Protein AF-A0A7C3GM53-F1 (afdb_monomer)

Sequence (156 aa):
MKKLIRKKYTFLRVLAKIFIVLLLLPLVYNYIPVKKGKSTFYLPSSDINTVIDTLKENGYGVSDIDKIMLQYFKTPKKGWYTVKKTPKKRFKFFEQLSQKKEKTIRVKLYAGENSIELTKRLAKNLHLNHKKLLQEYRRLTKYLEGDIFAGYYQVS

Structure (mmCIF, N/CA/C/O backbone):
data_AF-A0A7C3GM53-F1
#
_entry.id   AF-A0A7C3GM53-F1
#
loop_
_atom_site.group_PDB
_atom_site.id
_atom_site.type_symbol
_atom_site.label_atom_id
_atom_site.label_alt_id
_atom_site.label_comp_id
_atom_site.label_asym_id
_atom_site.label_entity_id
_atom_site.label_seq_id
_atom_site.pdbx_PDB_ins_code
_atom_site.Cartn_x
_atom_site.Cartn_y
_atom_site.Cartn_z
_atom_site.occupancy
_atom_site.B_iso_or_equiv
_atom_site.auth_seq_id
_atom_site.auth_comp_id
_atom_site.auth_asym_id
_atom_site.auth_atom_id
_atom_site.pdbx_PDB_model_num
ATOM 1 N N . MET A 1 1 ? -26.628 15.707 53.580 1.00 54.81 1 MET A N 1
ATOM 2 C CA . MET A 1 1 ? -25.256 15.485 53.047 1.00 54.81 1 MET A CA 1
ATOM 3 C C . MET A 1 1 ? -25.034 14.084 52.446 1.00 54.81 1 MET A C 1
ATOM 5 O O . MET A 1 1 ? -24.597 14.006 51.304 1.00 54.81 1 MET A O 1
ATOM 9 N N . LYS A 1 2 ? -25.411 12.975 53.113 1.00 57.78 2 LYS A N 1
ATOM 10 C CA . LYS A 1 2 ? -25.208 11.589 52.608 1.00 57.78 2 LYS A CA 1
ATOM 11 C C . LYS A 1 2 ? -25.822 11.281 51.220 1.00 57.78 2 LYS A C 1
ATOM 13 O O . LYS A 1 2 ? -25.202 10.583 50.422 1.00 57.78 2 LYS A O 1
ATOM 18 N N . LYS A 1 3 ? -27.001 11.834 50.885 1.00 62.34 3 LYS A N 1
ATOM 19 C CA . LYS A 1 3 ? -27.659 11.640 49.567 1.00 62.34 3 LYS A CA 1
ATOM 20 C C . LYS A 1 3 ? -26.866 12.241 48.390 1.00 62.34 3 LYS A C 1
ATOM 22 O O . LYS A 1 3 ? -26.794 11.621 47.333 1.00 62.34 3 LYS A O 1
ATOM 27 N N . LEU A 1 4 ? -26.232 13.403 48.580 1.00 64.56 4 LEU A N 1
ATOM 28 C CA . LEU A 1 4 ? -25.412 14.071 47.554 1.00 64.56 4 LEU A CA 1
ATOM 29 C C . LEU A 1 4 ? -24.125 13.290 47.260 1.00 64.56 4 LEU A C 1
ATOM 31 O O . LEU A 1 4 ? -23.774 13.094 46.099 1.00 64.56 4 LEU A O 1
ATOM 35 N N . ILE A 1 5 ? -23.471 12.776 48.306 1.00 69.00 5 ILE A N 1
ATOM 36 C CA . ILE A 1 5 ? -22.267 11.938 48.189 1.00 69.00 5 ILE A CA 1
ATOM 37 C C . ILE A 1 5 ? -22.600 10.628 47.454 1.00 69.00 5 ILE A C 1
ATOM 39 O O . ILE A 1 5 ? -21.892 10.236 46.529 1.00 69.00 5 ILE A O 1
ATOM 43 N N . ARG A 1 6 ? -23.737 9.997 47.782 1.00 69.31 6 ARG A N 1
ATOM 44 C CA . ARG A 1 6 ? -24.203 8.765 47.123 1.00 69.31 6 ARG A CA 1
ATOM 45 C C . ARG A 1 6 ? -24.545 8.973 45.640 1.00 69.31 6 ARG A C 1
ATOM 47 O O . ARG A 1 6 ? -24.213 8.116 44.820 1.00 69.31 6 ARG A O 1
ATOM 54 N N . LYS A 1 7 ? -25.150 10.112 45.270 1.00 74.00 7 LYS A N 1
ATOM 55 C CA . LYS A 1 7 ? -25.448 10.459 43.864 1.00 74.00 7 LYS A CA 1
ATOM 56 C C . LYS A 1 7 ? -24.163 10.690 43.057 1.00 74.00 7 LYS A C 1
ATOM 58 O O . LYS A 1 7 ? -24.030 10.125 41.975 1.00 74.00 7 LYS A O 1
ATOM 63 N N . LYS A 1 8 ? -23.185 11.420 43.615 1.00 73.62 8 LYS A N 1
ATOM 64 C CA . LYS A 1 8 ? -21.852 11.609 43.006 1.00 73.62 8 LYS A CA 1
ATOM 65 C C . LYS A 1 8 ? -21.104 10.283 42.819 1.00 73.62 8 LYS A C 1
ATOM 67 O O . LYS A 1 8 ? -20.572 10.038 41.743 1.00 73.62 8 LYS A O 1
ATOM 72 N N . TYR A 1 9 ? -21.125 9.399 43.818 1.00 81.12 9 TYR A N 1
ATOM 73 C CA . TYR A 1 9 ? -20.503 8.070 43.732 1.00 81.12 9 TYR A CA 1
ATOM 74 C C . TYR A 1 9 ? -21.153 7.178 42.663 1.00 81.12 9 TYR A C 1
ATOM 76 O O . TYR A 1 9 ? -20.465 6.471 41.928 1.00 81.12 9 TYR A O 1
ATOM 84 N N . THR A 1 10 ? -22.482 7.242 42.536 1.00 81.19 10 THR A N 1
ATOM 85 C CA . THR A 1 10 ? -23.220 6.490 41.509 1.00 81.19 10 THR A CA 1
ATOM 86 C C . THR A 1 10 ? -22.880 6.999 40.107 1.00 81.19 10 THR A C 1
ATOM 88 O O . THR A 1 10 ? -22.606 6.194 39.221 1.00 81.19 10 THR A O 1
ATOM 91 N N . PHE A 1 11 ? -22.812 8.322 39.919 1.00 85.88 11 PHE A N 1
ATOM 92 C CA . PHE A 1 11 ? -22.386 8.933 38.658 1.00 85.88 11 PHE A CA 1
ATOM 93 C C . PHE A 1 11 ? -20.946 8.550 38.286 1.00 85.88 11 PHE A C 1
ATOM 95 O O . PHE A 1 11 ? -20.699 8.100 37.171 1.00 85.88 11 PHE A O 1
ATOM 102 N N . LEU A 1 12 ? -20.009 8.639 39.236 1.00 89.31 12 LEU A N 1
ATOM 103 C CA . LEU A 1 12 ? -18.604 8.286 39.016 1.00 89.31 12 LEU A CA 1
ATOM 104 C C . LEU A 1 12 ? -18.436 6.801 38.655 1.00 89.31 12 LEU A C 1
ATOM 106 O O . LEU A 1 12 ? -17.674 6.475 37.749 1.00 89.31 12 LEU A O 1
ATOM 110 N N . ARG A 1 13 ? -19.205 5.898 39.283 1.00 91.38 13 ARG A N 1
ATOM 111 C CA . ARG A 1 13 ? -19.251 4.476 38.895 1.00 91.38 13 ARG A CA 1
ATOM 112 C C . ARG A 1 13 ? -19.729 4.270 37.457 1.00 91.38 13 ARG A C 1
ATOM 114 O O . ARG A 1 13 ? -19.177 3.423 36.761 1.00 91.38 13 ARG A O 1
ATOM 121 N N . VAL A 1 14 ? -20.761 4.992 37.019 1.00 90.56 14 VAL A N 1
ATOM 122 C CA . VAL A 1 14 ? -21.273 4.889 35.641 1.00 90.56 14 VAL A CA 1
ATOM 123 C C . VAL A 1 14 ? -20.242 5.422 34.648 1.00 90.56 14 VAL A C 1
ATOM 125 O O . VAL A 1 14 ? -19.949 4.747 33.664 1.00 90.56 14 VAL A O 1
ATOM 128 N N . LEU A 1 15 ? -19.623 6.565 34.946 1.00 92.94 15 LEU A N 1
ATOM 129 C CA . LEU A 1 15 ? -18.571 7.145 34.114 1.00 92.94 15 LEU A CA 1
ATOM 130 C C . LEU A 1 15 ? -17.366 6.202 33.978 1.00 92.94 15 LEU A C 1
ATOM 132 O O . LEU A 1 15 ? -16.885 5.980 32.871 1.00 92.94 15 LEU A O 1
ATOM 136 N N . ALA A 1 16 ? -16.933 5.581 35.079 1.00 92.38 16 ALA A N 1
ATOM 137 C CA . ALA A 1 16 ? -15.854 4.596 35.062 1.00 92.38 16 ALA A CA 1
ATOM 138 C C . ALA A 1 16 ? -16.196 3.374 34.191 1.00 92.38 16 ALA A C 1
ATOM 140 O O . ALA A 1 16 ? -15.351 2.911 33.430 1.00 92.38 16 ALA A O 1
ATOM 141 N N . LYS A 1 17 ? -17.440 2.872 34.242 1.00 93.06 17 LYS A N 1
ATOM 142 C CA . LYS A 1 17 ? -17.889 1.774 33.367 1.00 93.06 17 LYS A CA 1
ATOM 143 C C . LYS A 1 17 ? -17.848 2.164 31.890 1.00 93.06 17 LYS A C 1
ATOM 145 O O . LYS A 1 17 ? -17.333 1.396 31.085 1.00 93.06 17 LYS A O 1
ATOM 150 N N . ILE A 1 18 ? -18.351 3.350 31.542 1.00 93.75 18 ILE A N 1
ATOM 151 C CA . ILE A 1 18 ? -18.318 3.863 30.163 1.00 93.75 18 ILE A CA 1
ATOM 152 C C . ILE A 1 18 ? -16.870 3.993 29.683 1.00 93.75 18 ILE A C 1
ATOM 154 O O . ILE A 1 18 ? -16.547 3.564 28.579 1.00 93.75 18 ILE A O 1
ATOM 158 N N . PHE A 1 19 ? -15.987 4.517 30.533 1.00 93.75 19 PHE A N 1
ATOM 159 C CA . PHE A 1 19 ? -14.570 4.657 30.222 1.00 93.75 19 PHE A CA 1
ATOM 160 C C . PHE A 1 19 ? -13.891 3.304 29.966 1.00 93.75 19 PHE A C 1
ATOM 162 O O . PHE A 1 19 ? -13.156 3.160 28.992 1.00 93.75 19 PHE A O 1
ATOM 169 N N . ILE A 1 20 ? -14.183 2.287 30.784 1.00 93.06 20 ILE A N 1
ATOM 170 C CA . ILE A 1 20 ? -13.669 0.924 30.579 1.00 93.06 20 ILE A CA 1
ATOM 171 C C . ILE A 1 20 ? -14.150 0.359 29.239 1.00 93.06 20 ILE A C 1
ATOM 173 O O . ILE A 1 20 ? -13.345 -0.179 28.483 1.00 93.06 20 ILE A O 1
ATOM 177 N N . VAL A 1 21 ? -15.439 0.506 28.915 1.00 93.25 21 VAL A N 1
ATOM 178 C CA . VAL A 1 21 ? -15.984 0.046 27.627 1.00 93.25 21 VAL A CA 1
ATOM 179 C C . VAL A 1 21 ? -15.285 0.749 26.463 1.00 93.25 21 VAL A C 1
ATOM 181 O O . VAL A 1 21 ? -14.850 0.084 25.525 1.00 93.25 21 VAL A O 1
ATOM 184 N N . LEU A 1 22 ? -15.101 2.069 26.550 1.00 91.94 22 LEU A N 1
ATOM 185 C CA . LEU A 1 22 ? -14.407 2.857 25.532 1.00 91.94 22 LEU A CA 1
ATOM 186 C C . LEU A 1 22 ? -12.958 2.387 25.324 1.00 91.94 22 LEU A C 1
ATOM 188 O O . LEU A 1 22 ? -12.493 2.328 24.188 1.00 91.94 22 LEU A O 1
ATOM 192 N N . LEU A 1 23 ? -12.263 2.002 26.398 1.00 90.62 23 LEU A N 1
ATOM 193 C CA . LEU A 1 23 ? -10.887 1.499 26.349 1.00 90.62 23 LEU A CA 1
ATOM 194 C C . LEU A 1 23 ? -10.804 0.085 25.743 1.00 90.62 23 LEU A C 1
ATOM 196 O O . LEU A 1 23 ? -9.828 -0.246 25.068 1.00 90.62 23 LEU A O 1
ATOM 200 N N . LEU A 1 24 ? -11.842 -0.740 25.915 1.00 92.81 24 LEU A N 1
ATOM 201 C CA . LEU A 1 24 ? -11.909 -2.088 25.341 1.00 92.81 24 LEU A CA 1
ATOM 202 C C . LEU A 1 24 ? -12.191 -2.094 23.828 1.00 92.81 24 LEU A C 1
ATOM 204 O O . LEU A 1 24 ? -11.689 -2.975 23.128 1.00 92.81 24 LEU A O 1
ATOM 208 N N . LEU A 1 25 ? -12.938 -1.120 23.299 1.00 90.75 25 LEU A N 1
ATOM 209 C CA . LEU A 1 25 ? -13.268 -1.032 21.866 1.00 90.75 25 LEU A CA 1
ATOM 210 C C . LEU A 1 25 ? -12.047 -1.120 20.922 1.00 90.75 25 LEU A C 1
ATOM 212 O O . LEU A 1 25 ? -12.054 -1.983 20.037 1.00 90.75 25 LEU A O 1
ATOM 216 N N . PRO A 1 26 ? -10.978 -0.310 21.078 1.00 89.44 26 PRO A N 1
ATOM 217 C CA . PRO A 1 26 ? -9.809 -0.391 20.201 1.00 89.44 26 PRO A CA 1
ATOM 218 C C . PRO A 1 26 ? -9.051 -1.717 20.343 1.00 89.44 26 PRO A C 1
ATOM 220 O O . PRO A 1 26 ? -8.443 -2.178 19.375 1.00 89.44 26 PRO A O 1
ATOM 223 N N . LEU A 1 27 ? -9.102 -2.362 21.516 1.00 91.00 27 LEU A N 1
ATOM 224 C CA . LEU A 1 27 ? -8.511 -3.687 21.708 1.00 91.00 27 LEU A CA 1
ATOM 225 C C . LEU A 1 27 ? -9.255 -4.725 20.871 1.00 91.00 27 LEU A C 1
ATOM 227 O O . LEU A 1 27 ? -8.618 -5.430 20.091 1.00 91.00 27 LEU A O 1
ATOM 231 N N . VAL A 1 28 ? -10.587 -4.770 20.973 1.00 91.56 28 VAL A N 1
ATOM 232 C CA . VAL A 1 28 ? -11.429 -5.680 20.179 1.00 91.56 28 VAL A CA 1
ATOM 233 C C . VAL A 1 28 ? -11.232 -5.429 18.685 1.00 91.56 28 VAL A C 1
ATOM 235 O O . VAL A 1 28 ? -10.954 -6.369 17.944 1.00 91.56 28 VAL A O 1
ATOM 238 N N . TYR A 1 29 ? -11.270 -4.166 18.251 1.00 90.88 29 TYR A N 1
ATOM 239 C CA . TYR A 1 29 ? -11.009 -3.785 16.861 1.00 90.88 29 TYR A CA 1
ATOM 240 C C . TYR A 1 29 ? -9.665 -4.327 16.349 1.00 90.88 29 TYR A C 1
ATOM 242 O O . TYR A 1 29 ? -9.581 -4.863 15.244 1.00 90.88 29 TYR A O 1
ATOM 250 N N . ASN A 1 30 ? -8.607 -4.250 17.161 1.00 93.44 30 ASN A N 1
ATOM 251 C CA . ASN A 1 30 ? -7.284 -4.732 16.776 1.00 93.44 30 ASN A CA 1
ATOM 252 C C . ASN A 1 30 ? -7.214 -6.257 16.590 1.00 93.44 30 ASN A C 1
ATOM 254 O O . ASN A 1 30 ? -6.372 -6.733 15.825 1.00 93.44 30 ASN A O 1
ATOM 258 N N . TYR A 1 31 ? -8.069 -7.015 17.284 1.00 91.44 31 TYR A N 1
ATOM 259 C CA . TYR A 1 31 ? -8.140 -8.475 17.177 1.00 91.44 31 TYR A CA 1
ATOM 260 C C . TYR A 1 31 ? -8.903 -8.966 15.942 1.00 91.44 31 TYR A C 1
ATOM 262 O O . TYR A 1 31 ? -8.775 -10.140 15.604 1.00 91.44 31 TYR A O 1
ATOM 270 N N . ILE A 1 32 ? -9.640 -8.099 15.241 1.00 89.62 32 ILE A N 1
ATOM 271 C CA . ILE A 1 32 ? -10.349 -8.453 14.005 1.00 89.62 32 ILE A CA 1
ATOM 272 C C . ILE A 1 32 ? -9.361 -8.396 12.824 1.00 89.62 32 ILE A C 1
ATOM 274 O O . ILE A 1 32 ? -8.978 -7.300 12.403 1.00 89.62 32 ILE A O 1
ATOM 278 N N . PRO A 1 33 ? -8.930 -9.533 12.245 1.00 88.06 33 PRO A N 1
ATOM 279 C CA . PRO A 1 33 ? -7.965 -9.522 11.151 1.00 88.06 33 PRO A CA 1
ATOM 280 C C . PRO A 1 33 ? -8.564 -8.917 9.875 1.00 88.06 33 PRO A C 1
ATOM 282 O O . PRO A 1 33 ? -9.758 -9.035 9.601 1.00 88.06 33 PRO A O 1
ATOM 285 N N . VAL A 1 34 ? -7.715 -8.305 9.049 1.00 90.06 34 VAL A N 1
ATOM 286 C CA . VAL A 1 34 ? -8.115 -7.844 7.712 1.00 90.06 34 VAL A CA 1
ATOM 287 C C . VAL A 1 34 ? -8.117 -9.036 6.757 1.00 90.06 34 VAL A C 1
ATOM 289 O O . VAL A 1 34 ? -7.123 -9.762 6.661 1.00 90.06 34 VAL A O 1
ATOM 292 N N . LYS A 1 35 ? -9.219 -9.244 6.025 1.00 90.88 35 LYS A N 1
ATOM 293 C CA . LYS A 1 35 ? -9.282 -10.267 4.969 1.00 90.88 35 LYS A CA 1
ATOM 294 C C . LYS A 1 35 ? -8.238 -9.952 3.897 1.00 90.88 35 LYS A C 1
ATOM 296 O O . LYS A 1 35 ? -8.113 -8.806 3.473 1.00 90.88 35 LYS A O 1
ATOM 301 N N . LYS A 1 36 ? -7.474 -10.963 3.479 1.00 88.31 36 LYS A N 1
ATOM 302 C CA . LYS A 1 36 ? -6.398 -10.810 2.494 1.00 88.31 36 LYS A CA 1
ATOM 303 C C . LYS A 1 36 ? -6.967 -10.561 1.090 1.00 88.31 36 LYS A C 1
ATOM 305 O O . LYS A 1 36 ? -7.798 -11.340 0.634 1.00 88.31 36 LYS A O 1
ATOM 310 N N . GLY A 1 37 ? -6.459 -9.521 0.431 1.00 89.25 37 GLY A N 1
ATOM 311 C CA . GLY A 1 37 ? -6.676 -9.220 -0.985 1.00 89.25 37 GLY A CA 1
ATOM 312 C C . GLY A 1 37 ? -5.455 -9.535 -1.862 1.00 89.25 37 GLY A C 1
ATOM 313 O O . GLY A 1 37 ? -4.609 -10.364 -1.505 1.00 89.25 37 GLY A O 1
ATOM 314 N N . LYS A 1 38 ? -5.358 -8.855 -3.010 1.00 89.31 38 LYS A N 1
ATOM 315 C CA . LYS A 1 38 ? -4.230 -8.936 -3.953 1.00 89.31 38 LYS A CA 1
ATOM 316 C C . LYS A 1 38 ? -2.920 -8.534 -3.279 1.00 89.31 38 LYS A C 1
ATOM 318 O O . LYS A 1 38 ? -2.866 -7.554 -2.550 1.00 89.31 38 LYS A O 1
ATOM 323 N N . SER A 1 39 ? -1.848 -9.274 -3.560 1.00 85.44 39 SER A N 1
ATOM 324 C CA . SER A 1 39 ? -0.546 -9.045 -2.922 1.00 85.44 39 SER A CA 1
ATOM 325 C C . SER A 1 39 ? 0.109 -7.725 -3.328 1.00 85.44 39 SER A C 1
ATOM 327 O O . SER A 1 39 ? 0.814 -7.157 -2.505 1.00 85.44 39 SER A O 1
ATOM 329 N N . THR A 1 40 ? -0.109 -7.240 -4.552 1.00 88.38 40 THR A N 1
ATOM 330 C CA . THR A 1 40 ? 0.504 -6.005 -5.060 1.00 88.38 40 THR A CA 1
ATOM 331 C C . THR A 1 40 ? -0.563 -5.114 -5.673 1.00 88.38 40 THR A C 1
ATOM 333 O O . THR A 1 40 ? -1.396 -5.597 -6.441 1.00 88.38 40 THR A O 1
ATOM 336 N N . PHE A 1 41 ? -0.551 -3.830 -5.320 1.00 90.38 41 PHE A N 1
ATOM 337 C CA . PHE A 1 41 ? -1.499 -2.842 -5.826 1.00 90.38 41 PHE A CA 1
ATOM 338 C C . PHE A 1 41 ? -0.906 -1.430 -5.808 1.00 90.38 41 PHE A C 1
ATOM 340 O O . PHE A 1 41 ? 0.039 -1.137 -5.070 1.00 90.38 41 PHE A O 1
ATOM 347 N N . TYR A 1 42 ? -1.479 -0.554 -6.631 1.00 90.06 42 TYR A N 1
ATOM 348 C CA . TYR A 1 42 ? -1.133 0.860 -6.673 1.00 90.06 42 TYR A CA 1
ATOM 349 C C . TYR A 1 42 ? -2.145 1.673 -5.877 1.00 90.06 42 TYR A C 1
ATOM 351 O O . TYR A 1 42 ? -3.347 1.550 -6.094 1.00 90.06 42 TYR A O 1
ATOM 359 N N . LEU A 1 43 ? -1.653 2.525 -4.983 1.00 91.62 43 LEU A N 1
ATOM 360 C CA . LEU A 1 43 ? -2.460 3.493 -4.264 1.00 91.62 43 LEU A CA 1
ATOM 361 C C . LEU A 1 43 ? -2.357 4.863 -4.960 1.00 91.62 43 LEU A C 1
ATOM 363 O O . LEU A 1 43 ? -1.273 5.461 -4.938 1.00 91.62 43 LEU A O 1
ATOM 367 N N . PRO A 1 44 ? -3.446 5.388 -5.553 1.00 89.06 44 PRO A N 1
ATOM 368 C CA . PRO A 1 44 ? -3.391 6.589 -6.386 1.00 89.06 44 PRO A CA 1
ATOM 369 C C . PRO A 1 44 ? -3.336 7.897 -5.587 1.00 89.06 44 PRO A C 1
ATOM 371 O O . PRO A 1 44 ? -2.824 8.897 -6.097 1.00 89.06 44 PRO A O 1
ATOM 374 N N . SER A 1 45 ? -3.804 7.893 -4.337 1.00 90.44 45 SER A N 1
ATOM 375 C CA . SER A 1 45 ? -3.826 9.058 -3.448 1.00 90.44 45 SER A CA 1
ATOM 376 C C . SER A 1 45 ? -3.652 8.647 -1.984 1.00 90.44 45 SER A C 1
ATOM 378 O O . SER A 1 45 ? -3.918 7.507 -1.620 1.00 90.44 45 SER A O 1
ATOM 380 N N . SER A 1 46 ? -3.213 9.588 -1.148 1.00 89.69 46 SER A N 1
ATOM 381 C CA . SER A 1 46 ? -3.123 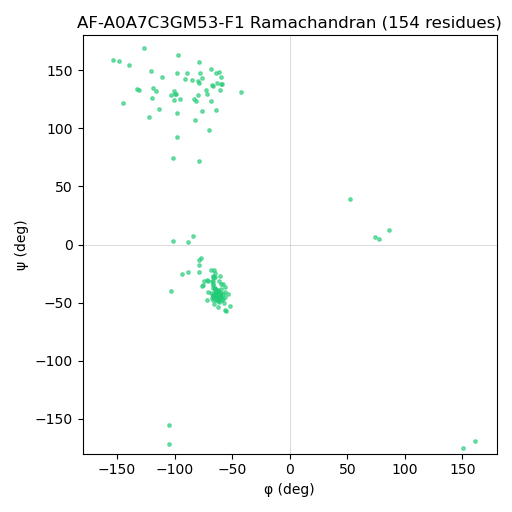9.416 0.313 1.00 89.69 46 SER A CA 1
ATOM 382 C C . SER A 1 46 ? -4.420 9.811 1.042 1.00 89.69 46 SER A C 1
ATOM 384 O O . SER A 1 46 ? -4.454 9.815 2.272 1.00 89.69 46 SER A O 1
ATOM 386 N N . ASP A 1 47 ? -5.457 10.201 0.295 1.00 93.62 47 ASP A N 1
ATOM 387 C CA . ASP A 1 47 ? -6.793 10.478 0.826 1.00 93.62 47 ASP A CA 1
ATOM 388 C C . ASP A 1 47 ? -7.422 9.211 1.430 1.00 93.62 47 ASP A C 1
ATOM 390 O O . ASP A 1 47 ? -7.318 8.122 0.867 1.00 93.62 47 ASP A O 1
ATOM 394 N N . ILE A 1 48 ? -8.094 9.355 2.574 1.00 93.50 48 ILE A N 1
ATOM 395 C CA . ILE A 1 48 ? -8.614 8.225 3.358 1.00 93.50 48 ILE A CA 1
ATOM 396 C C . ILE A 1 48 ? -9.681 7.445 2.593 1.00 93.50 48 ILE A C 1
ATOM 398 O O . ILE A 1 48 ? -9.673 6.214 2.637 1.00 93.50 48 ILE A O 1
ATOM 402 N N . ASN A 1 49 ? -10.587 8.128 1.888 1.00 94.25 49 ASN A N 1
ATOM 403 C CA . ASN A 1 49 ? -11.624 7.440 1.123 1.00 94.25 49 ASN A CA 1
ATOM 404 C C . ASN A 1 49 ? -10.986 6.671 -0.025 1.00 94.25 49 ASN A C 1
ATOM 406 O O . ASN A 1 49 ? -11.187 5.467 -0.133 1.00 94.25 49 ASN A O 1
ATOM 410 N N . THR A 1 50 ? -10.094 7.329 -0.764 1.00 94.12 50 THR A N 1
ATOM 411 C CA . THR A 1 50 ? -9.349 6.688 -1.851 1.00 94.12 50 THR A CA 1
ATOM 412 C C . THR A 1 50 ? -8.566 5.461 -1.375 1.00 94.12 50 THR A C 1
ATOM 414 O O . THR A 1 50 ? -8.545 4.440 -2.058 1.00 94.12 50 THR A O 1
ATOM 417 N N . VAL A 1 51 ? -7.933 5.527 -0.197 1.00 93.56 51 VAL A N 1
ATOM 418 C CA . VAL A 1 51 ? -7.214 4.392 0.403 1.00 93.56 51 VAL A CA 1
ATOM 419 C C . VAL A 1 51 ? -8.155 3.229 0.677 1.00 93.56 51 VAL A C 1
ATOM 421 O O . VAL A 1 51 ? -7.850 2.0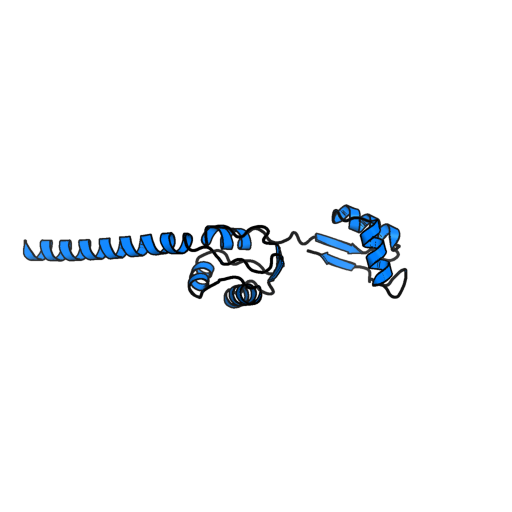96 0.303 1.00 93.56 51 VAL A O 1
ATOM 424 N N . ILE A 1 52 ? -9.287 3.492 1.325 1.00 95.00 52 ILE A N 1
ATOM 425 C CA . ILE A 1 52 ? -10.263 2.454 1.652 1.00 95.00 52 ILE A CA 1
ATOM 426 C C . ILE A 1 52 ? -10.859 1.850 0.383 1.00 95.00 52 ILE A C 1
ATOM 428 O O . ILE A 1 52 ? -10.929 0.627 0.287 1.00 95.00 52 ILE A O 1
ATOM 432 N N . ASP A 1 53 ? -11.212 2.670 -0.600 1.00 95.38 53 ASP A N 1
ATOM 433 C CA . ASP A 1 53 ? -11.803 2.211 -1.855 1.00 95.38 53 ASP A CA 1
ATOM 434 C C . ASP A 1 53 ? -10.802 1.370 -2.651 1.00 95.38 53 ASP A C 1
ATOM 436 O O . ASP A 1 53 ? -11.106 0.234 -3.010 1.00 95.38 53 ASP A O 1
ATOM 440 N N . THR A 1 54 ? -9.550 1.826 -2.767 1.00 94.62 54 THR A N 1
ATOM 441 C CA . THR A 1 54 ? -8.471 1.041 -3.390 1.00 94.62 54 THR A CA 1
ATOM 442 C C . THR A 1 54 ? -8.278 -0.300 -2.674 1.00 94.62 54 THR A C 1
ATOM 444 O O . THR A 1 54 ? -8.108 -1.338 -3.315 1.00 94.62 54 THR A O 1
ATOM 447 N N . LEU A 1 55 ? -8.304 -0.328 -1.337 1.00 94.06 55 LEU A N 1
ATOM 448 C CA . LEU A 1 55 ? -8.179 -1.574 -0.577 1.00 94.06 55 LEU A CA 1
ATOM 449 C C . LEU A 1 55 ? -9.375 -2.510 -0.817 1.00 94.06 55 LEU A C 1
ATOM 451 O O . LEU A 1 55 ? -9.159 -3.710 -1.012 1.00 94.06 55 LEU A O 1
ATOM 455 N N . LYS A 1 56 ? -10.608 -1.987 -0.865 1.00 94.81 56 LYS A N 1
ATOM 456 C CA . LYS A 1 56 ? -11.818 -2.765 -1.191 1.00 94.81 56 LYS A CA 1
ATOM 457 C C . LYS A 1 56 ? -11.744 -3.350 -2.600 1.00 94.81 56 LYS A C 1
ATOM 459 O O . LYS A 1 56 ? -11.938 -4.553 -2.757 1.00 94.81 56 LYS A O 1
ATOM 464 N N . GLU A 1 57 ? -11.394 -2.541 -3.598 1.00 95.06 57 GLU A N 1
ATOM 465 C CA . GLU A 1 57 ? -11.234 -2.960 -5.000 1.00 95.06 57 GLU A CA 1
ATOM 466 C C . GLU A 1 57 ? -10.170 -4.051 -5.166 1.00 95.06 57 GLU A C 1
ATOM 468 O O . GLU A 1 57 ? -10.300 -4.965 -5.982 1.00 95.06 57 GLU A O 1
ATOM 473 N N . ASN A 1 58 ? -9.118 -4.002 -4.346 1.00 93.31 58 ASN A N 1
ATOM 474 C CA . ASN A 1 58 ? -8.076 -5.024 -4.316 1.00 93.31 58 ASN A CA 1
ATOM 475 C C . ASN A 1 58 ? -8.427 -6.235 -3.428 1.00 93.31 58 ASN A C 1
ATOM 477 O O . ASN A 1 58 ? -7.590 -7.122 -3.245 1.00 93.31 58 ASN A O 1
ATOM 481 N N . GLY A 1 59 ? -9.660 -6.320 -2.916 1.00 92.06 59 GLY A N 1
ATOM 482 C CA . GLY A 1 59 ? -10.211 -7.481 -2.212 1.00 92.06 59 GLY A CA 1
ATOM 483 C C . GLY A 1 59 ? -9.919 -7.535 -0.711 1.00 92.06 59 GLY A C 1
ATOM 484 O O . GLY A 1 59 ? -10.126 -8.580 -0.087 1.00 92.06 59 GLY A O 1
ATOM 485 N N . TYR A 1 60 ? -9.425 -6.448 -0.112 1.00 93.69 60 TYR A N 1
ATOM 486 C CA . TYR A 1 60 ? -9.206 -6.381 1.331 1.00 93.69 60 TYR A CA 1
ATOM 487 C C . TYR A 1 60 ? -10.507 -6.114 2.092 1.00 93.69 60 TYR A C 1
ATOM 489 O O . TYR A 1 60 ? -11.327 -5.282 1.710 1.00 93.69 60 TYR A O 1
ATOM 497 N N . GLY A 1 61 ? -10.673 -6.805 3.222 1.00 91.88 61 GLY A N 1
ATOM 498 C CA . GLY A 1 61 ? -11.827 -6.647 4.115 1.00 91.88 61 GLY A CA 1
ATOM 499 C C . GLY A 1 61 ? -11.708 -5.413 5.006 1.00 91.88 61 GLY A C 1
ATOM 500 O O . GLY A 1 61 ? -11.463 -5.542 6.211 1.00 91.88 61 GLY A O 1
ATOM 501 N N . VAL A 1 62 ? -11.852 -4.233 4.408 1.00 92.56 62 VAL A N 1
ATOM 502 C CA . VAL A 1 62 ? -11.859 -2.944 5.112 1.00 92.56 62 VAL A CA 1
ATOM 503 C C . VAL A 1 62 ? -13.287 -2.449 5.366 1.00 92.56 62 VAL A C 1
ATOM 505 O O . VAL A 1 62 ? -14.199 -2.724 4.586 1.00 92.56 62 VAL A O 1
ATOM 508 N N . SER A 1 63 ? -13.489 -1.745 6.475 1.00 89.38 63 SER A N 1
ATOM 509 C CA . SER A 1 63 ? -14.780 -1.237 6.953 1.00 89.38 63 SER A CA 1
ATOM 510 C C . SER A 1 63 ? -14.713 0.265 7.226 1.00 89.38 63 SER A C 1
ATOM 512 O O . SER A 1 63 ? -13.637 0.856 7.256 1.00 89.38 63 SER A O 1
ATOM 514 N N . ASP A 1 64 ? -15.857 0.906 7.457 1.00 88.81 64 ASP A N 1
ATOM 515 C CA . ASP A 1 64 ? -15.890 2.355 7.699 1.00 88.81 64 ASP A CA 1
ATOM 516 C C . ASP A 1 64 ? -15.246 2.758 9.034 1.00 88.81 64 ASP A C 1
ATOM 518 O O . ASP A 1 64 ? -14.748 3.874 9.168 1.00 88.81 64 ASP A O 1
ATOM 522 N N . ILE A 1 65 ? -15.143 1.828 9.991 1.00 89.81 65 ILE A N 1
ATOM 523 C CA . ILE A 1 65 ? -14.376 2.030 11.233 1.00 89.81 65 ILE A CA 1
ATOM 524 C C . ILE A 1 65 ? -12.892 2.281 10.912 1.00 89.81 65 ILE A C 1
ATOM 526 O O . ILE A 1 65 ? -12.228 3.055 11.603 1.00 89.81 65 ILE A O 1
ATOM 530 N N . ASP A 1 66 ? -12.374 1.699 9.827 1.00 91.81 66 ASP A N 1
ATOM 531 C CA . ASP A 1 66 ? -10.992 1.924 9.400 1.00 91.81 66 ASP A CA 1
ATOM 532 C C . ASP A 1 66 ? -10.760 3.366 8.945 1.00 91.81 66 ASP A C 1
ATOM 534 O O . ASP A 1 66 ? -9.649 3.869 9.091 1.00 91.81 66 ASP A O 1
ATOM 538 N N . LYS A 1 67 ? -11.792 4.056 8.434 1.00 92.19 67 LYS A N 1
ATOM 539 C CA . LYS A 1 67 ? -11.688 5.481 8.083 1.00 92.19 67 LYS A CA 1
ATOM 540 C C . LYS A 1 67 ? -11.392 6.311 9.322 1.00 92.19 67 LYS A C 1
ATOM 542 O O . LYS A 1 67 ? -10.477 7.125 9.303 1.00 92.19 67 LYS A O 1
ATOM 547 N N . ILE A 1 68 ? -12.123 6.053 10.407 1.00 90.06 68 ILE A N 1
ATOM 548 C CA . ILE A 1 68 ? -11.927 6.722 11.699 1.00 90.06 68 ILE A CA 1
ATOM 549 C C . ILE A 1 68 ? -10.517 6.425 12.219 1.00 90.06 68 ILE A C 1
ATOM 551 O O . ILE A 1 68 ? -9.798 7.333 12.626 1.00 90.06 68 ILE A O 1
ATOM 555 N N . MET A 1 69 ? -10.071 5.166 12.138 1.00 90.19 69 MET A N 1
ATOM 556 C CA . MET A 1 69 ? -8.698 4.802 12.495 1.00 90.19 69 MET A CA 1
ATOM 557 C C . MET A 1 69 ? -7.681 5.603 11.665 1.00 90.19 69 MET A C 1
ATOM 559 O O . MET A 1 69 ? -6.805 6.251 12.225 1.00 90.19 69 MET A O 1
ATOM 563 N N . LEU A 1 70 ? -7.821 5.651 10.344 1.00 90.88 70 LEU A N 1
ATOM 564 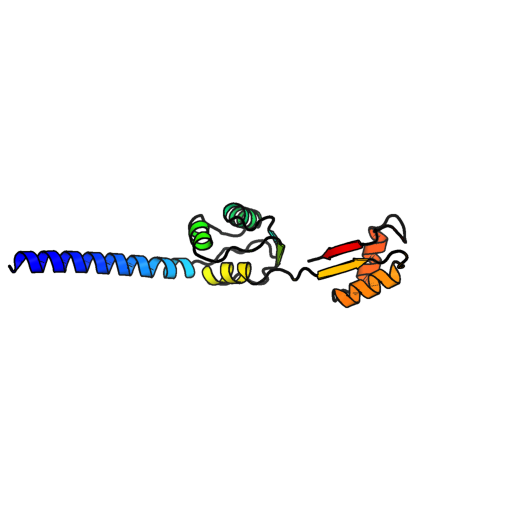C CA . LEU A 1 70 ? -6.907 6.385 9.468 1.00 90.88 70 LEU A CA 1
ATOM 565 C C . LEU A 1 70 ? -6.940 7.912 9.659 1.00 90.88 70 LEU A C 1
ATOM 567 O O . LEU A 1 70 ? -5.954 8.558 9.323 1.00 90.88 70 LEU A O 1
ATOM 571 N N . GLN A 1 71 ? -8.020 8.485 10.203 1.00 90.12 71 GLN A N 1
ATOM 572 C CA . GLN A 1 71 ? -8.099 9.914 10.544 1.00 90.12 71 GLN A CA 1
ATOM 573 C C . GLN A 1 71 ? -7.227 10.274 11.751 1.00 90.12 71 GLN A C 1
ATOM 575 O O . GLN A 1 71 ? -6.586 11.323 11.754 1.00 90.12 71 GLN A O 1
ATOM 580 N N . TYR A 1 72 ? -7.202 9.416 12.774 1.00 86.62 72 TYR A N 1
ATOM 581 C CA . TYR A 1 72 ? -6.408 9.646 13.988 1.00 86.62 72 TYR A CA 1
ATOM 582 C C . TYR A 1 72 ? -4.977 9.108 13.882 1.00 86.62 72 TYR A C 1
ATOM 584 O O . TYR A 1 72 ? -4.084 9.568 14.593 1.00 86.62 72 TYR A O 1
ATOM 592 N N . PHE A 1 73 ? -4.753 8.122 13.013 1.00 85.69 73 PHE A N 1
ATOM 593 C CA . PHE A 1 73 ? -3.449 7.514 12.768 1.00 85.69 73 PHE A CA 1
ATOM 594 C C . PHE A 1 73 ? -2.849 7.984 11.434 1.00 85.69 73 PHE A C 1
ATOM 596 O O . PHE A 1 73 ? -3.310 8.917 10.786 1.00 85.69 73 PHE A O 1
ATOM 603 N N . LYS A 1 74 ? -1.744 7.357 11.026 1.00 87.00 74 LYS A N 1
ATOM 604 C CA . LYS A 1 74 ? -1.011 7.727 9.817 1.00 87.00 74 LYS A CA 1
ATOM 605 C C . LYS A 1 74 ? -1.633 7.086 8.580 1.00 87.00 74 LYS A C 1
ATOM 607 O O . LYS A 1 74 ? -1.699 5.857 8.505 1.00 87.00 74 LYS A O 1
ATOM 612 N N . THR A 1 75 ? -1.976 7.896 7.583 1.00 90.38 75 THR A N 1
ATOM 613 C CA . THR A 1 75 ? -2.440 7.411 6.280 1.00 90.38 75 THR A CA 1
ATOM 614 C C . THR A 1 75 ? -1.288 6.892 5.408 1.00 90.38 75 THR A C 1
ATOM 616 O O . THR A 1 75 ? -0.179 7.447 5.432 1.00 90.38 75 THR A O 1
ATOM 619 N N . PRO A 1 76 ? -1.517 5.823 4.625 1.00 90.88 76 PRO A N 1
ATOM 620 C CA . PRO A 1 76 ? -0.585 5.391 3.591 1.00 90.88 76 PRO A CA 1
ATOM 621 C C . PRO A 1 76 ? -0.367 6.484 2.541 1.00 90.88 76 PRO A C 1
ATOM 623 O O . PRO A 1 76 ? -1.286 7.222 2.194 1.00 90.88 76 PRO A O 1
ATOM 626 N N . LYS A 1 77 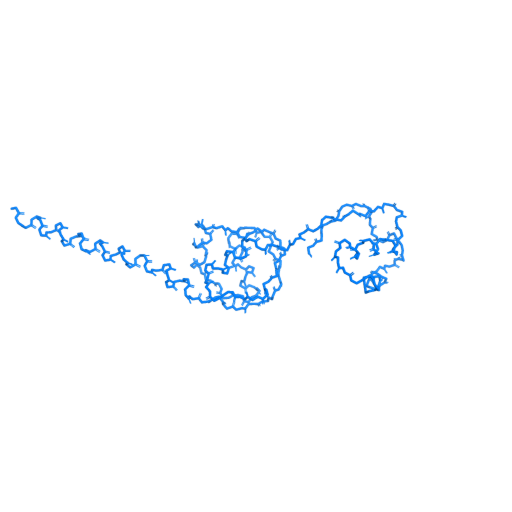? 0.859 6.588 2.020 1.00 89.19 77 LYS A N 1
ATOM 627 C CA . LYS A 1 77 ? 1.200 7.563 0.978 1.00 89.19 77 LYS A CA 1
ATOM 628 C C . LYS A 1 77 ? 0.966 6.968 -0.407 1.00 89.19 77 LYS A C 1
ATOM 630 O O . LYS A 1 77 ? 1.262 5.802 -0.626 1.00 89.19 77 LYS A O 1
ATOM 635 N N . LYS A 1 78 ? 0.575 7.791 -1.379 1.00 89.12 78 LYS A N 1
ATOM 636 C CA . LYS A 1 78 ? 0.515 7.414 -2.805 1.00 89.12 78 LYS A CA 1
ATOM 637 C C . LYS A 1 78 ? 1.732 6.584 -3.266 1.00 89.12 78 LYS A C 1
ATOM 639 O O . LYS A 1 78 ? 2.890 6.988 -3.066 1.00 89.12 78 LYS A O 1
ATOM 644 N N . GLY A 1 79 ? 1.486 5.470 -3.956 1.00 86.44 79 GLY A N 1
ATOM 645 C CA . GLY A 1 79 ? 2.529 4.629 -4.545 1.00 86.44 79 GLY A CA 1
ATOM 646 C C . GLY A 1 79 ? 2.188 3.146 -4.648 1.00 86.44 79 GLY A C 1
ATOM 647 O O . GLY A 1 79 ? 1.080 2.726 -4.334 1.00 86.44 79 GLY A O 1
ATOM 648 N N . TRP A 1 80 ? 3.168 2.361 -5.092 1.00 86.56 80 TRP A N 1
ATOM 649 C CA . TRP A 1 80 ? 3.073 0.906 -5.161 1.00 86.56 80 TRP A CA 1
ATOM 650 C C . TRP A 1 80 ? 3.313 0.250 -3.802 1.00 86.56 80 TRP A C 1
ATOM 652 O O . TRP A 1 80 ? 4.181 0.668 -3.025 1.00 86.56 80 TRP A O 1
ATOM 662 N N . TYR A 1 81 ? 2.524 -0.786 -3.535 1.00 88.44 81 TYR A N 1
ATOM 663 C CA . TYR A 1 81 ? 2.534 -1.547 -2.297 1.00 88.44 81 TYR A CA 1
ATOM 664 C C . TYR A 1 81 ? 2.546 -3.040 -2.585 1.00 88.44 81 TYR A C 1
ATOM 666 O O . TYR A 1 81 ? 1.716 -3.522 -3.351 1.00 88.44 81 TYR A O 1
ATOM 674 N N . THR A 1 82 ? 3.422 -3.770 -1.888 1.00 87.62 82 THR A N 1
ATOM 675 C CA . THR A 1 82 ? 3.450 -5.237 -1.900 1.00 87.62 82 THR A CA 1
ATOM 676 C C . THR A 1 82 ? 3.280 -5.798 -0.487 1.00 87.62 82 THR A C 1
ATOM 678 O O . THR A 1 82 ? 4.166 -5.724 0.370 1.00 87.62 82 THR A O 1
ATOM 681 N N . VAL A 1 83 ? 2.126 -6.414 -0.242 1.00 87.19 83 VAL A N 1
ATOM 682 C CA . VAL A 1 83 ? 1.727 -7.055 1.012 1.00 87.19 83 VAL A CA 1
ATOM 683 C C . VAL A 1 83 ? 1.979 -8.562 0.920 1.00 87.19 83 VAL A C 1
ATOM 685 O O . VAL A 1 83 ? 1.125 -9.345 0.509 1.00 87.19 83 VAL A O 1
ATOM 688 N N . LYS A 1 84 ? 3.166 -9.000 1.358 1.00 80.19 84 LYS A N 1
ATOM 689 C CA . LYS A 1 84 ? 3.548 -10.429 1.357 1.00 80.19 84 LYS A CA 1
ATOM 690 C C . LYS A 1 84 ? 2.673 -11.281 2.284 1.00 80.19 84 LYS A C 1
ATOM 692 O O . LYS A 1 84 ? 2.295 -12.403 1.950 1.00 80.19 84 LYS A O 1
ATOM 697 N N . LYS A 1 85 ? 2.358 -10.755 3.471 1.00 82.75 85 LYS A N 1
ATOM 698 C CA . LYS A 1 85 ? 1.569 -11.441 4.501 1.00 82.75 85 LYS A CA 1
ATOM 699 C C . LYS A 1 85 ? 0.706 -10.432 5.241 1.00 82.75 85 LYS A C 1
ATOM 701 O O . LYS A 1 85 ? 1.244 -9.509 5.846 1.00 82.75 85 LYS A O 1
ATOM 706 N N . THR A 1 86 ? -0.608 -10.635 5.229 1.00 82.69 86 THR A N 1
ATOM 707 C CA . THR A 1 86 ? -1.531 -9.812 6.014 1.00 82.69 86 THR A CA 1
ATOM 708 C C . THR A 1 86 ? -1.316 -10.088 7.505 1.00 82.69 86 THR A C 1
ATOM 710 O O . THR A 1 86 ? -1.377 -11.252 7.920 1.00 82.69 86 THR A O 1
ATOM 713 N N . PRO A 1 87 ? -1.021 -9.068 8.330 1.00 82.06 87 PRO A N 1
ATOM 714 C CA . PRO A 1 87 ? -0.899 -9.245 9.770 1.00 82.06 87 PRO A CA 1
ATOM 715 C C . PRO A 1 87 ? -2.201 -9.737 10.403 1.00 82.06 87 PRO A C 1
ATOM 717 O O . PRO A 1 87 ? -3.290 -9.368 9.976 1.00 82.06 87 PRO A O 1
ATOM 720 N N . LYS A 1 88 ? -2.079 -10.517 11.484 1.00 84.75 88 LYS A N 1
ATOM 721 C CA . LYS A 1 88 ? -3.234 -10.954 12.288 1.00 84.75 88 LYS A CA 1
ATOM 722 C C . LYS A 1 88 ? -3.945 -9.789 12.990 1.00 84.75 88 LYS A C 1
ATOM 724 O O . LYS A 1 88 ? -5.127 -9.890 13.274 1.00 84.75 88 LYS A O 1
ATOM 729 N N . LYS A 1 89 ? -3.208 -8.716 13.297 1.00 91.06 89 LYS A N 1
ATOM 730 C CA . LYS A 1 89 ? -3.701 -7.538 14.021 1.00 91.06 89 LYS A CA 1
ATOM 731 C C . LYS A 1 89 ? -4.010 -6.402 13.054 1.00 91.06 89 LYS A C 1
ATOM 733 O O . LYS A 1 89 ? -3.156 -6.066 12.229 1.00 91.06 89 LYS A O 1
ATOM 738 N N . ARG A 1 90 ? -5.183 -5.785 13.198 1.00 91.94 90 ARG A N 1
ATOM 739 C CA . ARG A 1 90 ? -5.676 -4.736 12.291 1.00 91.94 90 ARG A CA 1
ATOM 740 C C . ARG A 1 90 ? -4.807 -3.483 12.306 1.00 91.94 90 ARG A C 1
ATOM 742 O O . ARG A 1 90 ? -4.424 -3.000 11.246 1.00 91.94 90 ARG A O 1
ATOM 749 N N . PHE A 1 91 ? -4.385 -3.017 13.485 1.00 91.31 91 PHE A N 1
ATOM 750 C CA . PHE A 1 91 ? -3.484 -1.862 13.575 1.00 91.31 91 PHE A CA 1
ATOM 751 C C . PHE A 1 91 ? -2.143 -2.128 12.897 1.00 91.31 91 PHE A C 1
ATOM 753 O O . PHE A 1 91 ? -1.635 -1.273 12.181 1.00 91.31 91 PHE A O 1
ATOM 760 N N . LYS A 1 92 ? -1.604 -3.342 13.049 1.00 90.25 92 LYS A N 1
ATOM 761 C CA . LYS A 1 92 ? -0.331 -3.724 12.427 1.00 90.25 92 LYS A CA 1
ATOM 762 C C . LYS A 1 92 ? -0.426 -3.786 10.901 1.00 90.25 92 LYS A C 1
ATOM 764 O O . LYS A 1 92 ? 0.565 -3.530 10.227 1.00 90.25 92 LYS A O 1
ATOM 769 N N . PHE A 1 93 ? -1.594 -4.128 10.352 1.00 91.88 93 PHE A N 1
ATOM 770 C CA . PHE A 1 93 ? -1.835 -4.065 8.909 1.00 91.88 93 PHE A CA 1
ATOM 771 C C . PHE A 1 93 ? -1.703 -2.629 8.390 1.00 91.88 93 PHE A C 1
ATOM 773 O O . PHE A 1 93 ? -0.882 -2.382 7.507 1.00 91.88 93 PHE A O 1
ATOM 780 N N . PHE A 1 94 ? -2.434 -1.684 8.984 1.00 90.88 94 PHE A N 1
ATOM 781 C CA . PHE A 1 94 ? -2.377 -0.280 8.571 1.00 90.88 94 PHE A CA 1
ATOM 782 C C . PHE A 1 94 ? -1.019 0.365 8.869 1.00 90.88 94 PHE A C 1
ATOM 784 O O . PHE A 1 94 ? -0.496 1.085 8.029 1.00 90.88 94 PHE A O 1
ATOM 791 N N . GLU A 1 95 ? -0.382 0.040 9.995 1.00 89.62 95 GLU A N 1
ATOM 792 C CA . GLU A 1 95 ? 0.980 0.491 10.307 1.00 89.62 95 GLU A CA 1
ATOM 793 C C . GLU A 1 95 ? 1.982 0.056 9.228 1.00 89.62 95 GLU A C 1
ATOM 795 O O . GLU A 1 95 ? 2.766 0.869 8.735 1.00 89.62 95 GLU A O 1
ATOM 800 N N . GLN A 1 96 ? 1.940 -1.216 8.817 1.00 88.44 96 GLN A N 1
ATOM 801 C CA . GLN A 1 96 ? 2.810 -1.717 7.757 1.00 88.44 96 GLN A CA 1
ATOM 802 C C . GLN A 1 96 ? 2.522 -1.042 6.422 1.00 88.44 96 GLN A C 1
ATOM 804 O O . GLN A 1 96 ? 3.469 -0.721 5.709 1.00 88.44 96 GLN A O 1
ATOM 809 N N . LEU A 1 97 ? 1.256 -0.791 6.099 1.00 88.56 97 LEU A N 1
ATOM 810 C CA . LEU A 1 97 ? 0.876 -0.093 4.876 1.00 88.56 97 LEU A CA 1
ATOM 811 C C . LEU A 1 97 ? 1.337 1.377 4.890 1.00 88.56 97 LEU A C 1
ATOM 813 O O . LEU A 1 97 ? 1.771 1.915 3.876 1.00 88.56 97 LEU A O 1
ATOM 817 N N . SER A 1 98 ? 1.345 2.023 6.054 1.00 85.69 98 SER A N 1
ATOM 818 C CA . SER A 1 98 ? 1.808 3.407 6.195 1.00 85.69 98 SER A CA 1
ATOM 819 C C . SER A 1 98 ? 3.335 3.551 6.239 1.00 85.69 98 SER A C 1
ATOM 821 O O . SER A 1 98 ? 3.852 4.648 6.015 1.00 85.69 98 SER A O 1
ATOM 823 N N . GLN A 1 99 ? 4.073 2.469 6.511 1.00 80.62 99 GLN A N 1
ATOM 824 C CA . GLN A 1 99 ? 5.542 2.464 6.569 1.00 80.62 99 GLN A CA 1
ATOM 825 C C . GLN A 1 99 ? 6.209 1.847 5.329 1.00 80.62 99 GLN A C 1
ATOM 827 O O . GLN A 1 99 ? 7.236 2.346 4.872 1.00 80.62 99 GLN A O 1
ATOM 832 N N . LYS A 1 100 ? 5.660 0.754 4.786 1.00 69.00 100 LYS A N 1
ATOM 833 C CA . LYS A 1 100 ? 6.301 -0.085 3.761 1.00 69.00 100 LYS A CA 1
ATOM 834 C C . LYS A 1 100 ? 5.742 0.202 2.371 1.00 69.00 100 LYS A C 1
ATOM 836 O O . LYS A 1 100 ? 4.992 -0.599 1.821 1.00 69.00 100 LYS A O 1
ATOM 841 N N . LYS A 1 101 ? 6.130 1.343 1.803 1.00 70.62 101 LYS A N 1
ATOM 842 C CA . LYS A 1 101 ? 5.975 1.611 0.365 1.00 70.62 101 LYS A CA 1
ATOM 843 C C . LYS A 1 101 ? 7.068 0.869 -0.416 1.00 70.62 101 LYS A C 1
ATOM 845 O O . LYS A 1 101 ? 8.179 0.719 0.099 1.00 70.62 101 LYS A O 1
ATOM 850 N N . GLU A 1 102 ? 6.785 0.430 -1.642 1.00 68.38 102 GLU A N 1
ATOM 851 C CA . GLU A 1 102 ? 7.855 -0.022 -2.536 1.00 68.38 102 GLU A CA 1
ATOM 852 C C . GLU A 1 102 ? 8.854 1.107 -2.801 1.00 68.38 102 GLU A C 1
ATOM 854 O O . GLU A 1 102 ? 8.500 2.283 -2.951 1.00 68.38 102 GLU A O 1
ATOM 859 N N . LYS A 1 103 ? 10.142 0.754 -2.787 1.00 71.69 103 LYS A N 1
ATOM 860 C CA . LYS A 1 103 ? 11.224 1.716 -2.966 1.00 71.69 103 LYS A CA 1
ATOM 861 C C . LYS A 1 103 ? 11.192 2.188 -4.415 1.00 71.69 103 LYS A C 1
ATOM 863 O O . LYS A 1 103 ? 11.732 1.523 -5.284 1.00 71.69 103 LYS A O 1
ATOM 868 N N . THR A 1 104 ? 10.600 3.354 -4.660 1.00 72.50 104 THR A N 1
ATOM 869 C CA . THR A 1 104 ? 10.688 4.000 -5.969 1.00 72.50 104 THR A CA 1
ATOM 870 C C . THR A 1 104 ? 12.147 4.368 -6.244 1.00 72.50 104 THR A C 1
ATOM 872 O O . THR A 1 104 ? 12.741 5.187 -5.538 1.00 72.50 104 THR A O 1
ATOM 875 N N . ILE A 1 105 ? 12.733 3.752 -7.263 1.00 80.50 105 ILE A N 1
ATOM 876 C CA . ILE A 1 105 ? 14.092 3.997 -7.730 1.00 80.50 105 ILE A CA 1
ATOM 877 C C . ILE A 1 105 ? 14.017 5.003 -8.878 1.00 80.50 105 ILE A C 1
ATOM 879 O O . ILE A 1 105 ? 13.302 4.814 -9.864 1.00 80.50 105 ILE A O 1
ATOM 883 N N . ARG A 1 106 ? 14.763 6.103 -8.741 1.00 86.44 106 ARG A N 1
ATOM 884 C CA . ARG A 1 106 ? 14.958 7.061 -9.828 1.00 86.44 106 ARG A CA 1
ATOM 885 C C . ARG A 1 106 ? 16.051 6.532 -10.744 1.00 86.44 106 ARG A C 1
ATOM 887 O O . ARG A 1 106 ? 17.173 6.306 -10.297 1.00 86.44 106 ARG A O 1
ATOM 894 N N . VAL A 1 107 ? 15.730 6.382 -12.019 1.00 89.81 107 VAL A N 1
ATOM 895 C CA . VAL A 1 107 ? 16.660 5.915 -13.045 1.00 89.81 107 VAL A CA 1
ATOM 896 C C . VAL A 1 107 ? 16.836 6.992 -14.099 1.00 89.81 107 VAL A C 1
ATOM 898 O O . VAL A 1 107 ? 15.876 7.630 -14.518 1.00 89.81 107 VAL A O 1
ATOM 901 N N . LYS A 1 108 ? 18.089 7.227 -14.483 1.00 91.00 108 LYS A N 1
ATOM 902 C CA . LYS A 1 108 ? 18.457 8.151 -15.555 1.00 91.00 108 LYS A CA 1
ATOM 903 C C . LYS A 1 108 ? 18.731 7.350 -16.821 1.00 91.00 108 LYS A C 1
ATOM 905 O O . LYS A 1 108 ? 19.496 6.383 -16.764 1.00 91.00 108 LYS A O 1
ATOM 910 N N . LEU A 1 109 ? 18.114 7.749 -17.923 1.00 92.19 109 LEU A N 1
ATOM 911 C CA . LEU A 1 109 ? 18.416 7.282 -19.271 1.00 92.19 109 LEU A CA 1
ATOM 912 C C . LEU A 1 109 ? 19.274 8.343 -19.951 1.00 92.19 109 LEU A C 1
ATOM 914 O O . LEU A 1 109 ? 18.902 9.520 -19.966 1.00 92.19 109 LEU A O 1
ATOM 918 N N . TYR A 1 110 ? 20.442 7.938 -20.443 1.00 91.00 110 TYR A N 1
ATOM 919 C CA . TYR A 1 110 ? 21.370 8.835 -21.122 1.00 91.00 110 TYR A CA 1
ATOM 920 C C . TYR A 1 110 ? 21.077 8.837 -22.623 1.00 91.00 110 TYR A C 1
ATOM 922 O O . TYR A 1 110 ? 20.730 7.808 -23.196 1.00 91.00 110 TYR A O 1
ATOM 930 N N . ALA A 1 111 ? 21.205 9.999 -23.260 1.00 90.12 111 ALA A N 1
ATOM 931 C CA . ALA A 1 111 ? 21.083 10.085 -24.710 1.00 90.12 111 ALA A CA 1
ATOM 932 C C . ALA A 1 111 ? 22.257 9.349 -25.371 1.00 90.12 111 ALA A C 1
ATOM 934 O O . ALA A 1 111 ? 23.395 9.494 -24.926 1.00 90.12 111 ALA A O 1
ATOM 935 N N . GLY A 1 112 ? 21.975 8.567 -26.415 1.00 87.69 112 GLY A N 1
ATOM 936 C CA . GLY A 1 112 ? 22.989 7.802 -27.149 1.00 87.69 112 GLY A CA 1
ATOM 937 C C . GLY A 1 112 ? 23.478 6.523 -26.456 1.00 87.69 112 GLY A C 1
ATOM 938 O O . GLY A 1 112 ? 24.382 5.876 -26.972 1.00 87.69 112 GLY A O 1
ATOM 939 N N . GLU A 1 113 ? 22.901 6.141 -25.312 1.00 89.62 113 GLU A N 1
ATOM 940 C CA . GLU A 1 113 ? 23.184 4.851 -24.670 1.00 89.62 113 GLU A CA 1
ATOM 941 C C . GLU A 1 113 ? 22.525 3.711 -25.458 1.00 89.62 113 GLU A C 1
ATOM 943 O O . GLU A 1 113 ? 21.346 3.801 -25.803 1.00 89.62 113 GLU A O 1
ATOM 948 N N . ASN A 1 114 ? 23.273 2.635 -25.721 1.00 91.62 114 ASN A N 1
ATOM 949 C CA . ASN A 1 114 ? 22.732 1.470 -26.419 1.00 91.62 114 ASN A CA 1
ATOM 950 C C . ASN A 1 114 ? 21.895 0.572 -25.488 1.00 91.62 114 ASN A C 1
ATOM 952 O O . ASN A 1 114 ? 22.073 0.552 -24.266 1.00 91.62 114 ASN A O 1
ATOM 956 N N . SER A 1 115 ? 20.996 -0.217 -26.071 1.00 90.69 115 SER A N 1
ATOM 957 C CA . SER A 1 115 ? 20.045 -1.083 -25.371 1.00 90.69 115 SER A CA 1
ATOM 958 C C . SER A 1 115 ? 20.724 -2.104 -24.456 1.00 90.69 115 SER A C 1
ATOM 960 O O . SER A 1 115 ? 20.211 -2.418 -23.378 1.00 90.69 115 SER A O 1
ATOM 962 N N . ILE A 1 116 ? 21.902 -2.605 -24.831 1.00 93.25 116 ILE A N 1
ATOM 963 C CA . ILE A 1 116 ? 22.660 -3.591 -24.052 1.00 93.25 116 ILE A CA 1
ATOM 964 C C . ILE A 1 116 ? 23.251 -2.944 -22.794 1.00 93.25 116 ILE A C 1
ATOM 966 O O . ILE A 1 116 ? 23.105 -3.477 -21.695 1.00 93.25 116 ILE A O 1
ATOM 970 N N . GLU A 1 117 ? 23.896 -1.789 -22.920 1.00 93.00 117 GLU A N 1
ATOM 971 C CA . GLU A 1 117 ? 24.468 -1.031 -21.805 1.00 93.00 117 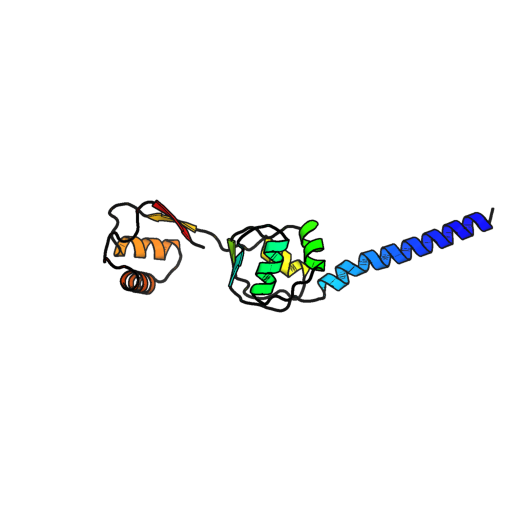GLU A CA 1
ATOM 972 C C . GLU A 1 117 ? 23.382 -0.518 -20.869 1.00 93.00 117 GLU A C 1
ATOM 974 O O . GLU A 1 117 ? 23.479 -0.718 -19.652 1.00 93.00 117 GLU A O 1
ATOM 979 N N . LEU A 1 118 ? 22.309 0.034 -21.442 1.00 92.69 118 LEU A N 1
ATOM 980 C CA . LEU A 1 118 ? 21.134 0.476 -20.709 1.00 92.69 118 LEU A CA 1
ATOM 981 C C . LEU A 1 118 ? 20.564 -0.673 -19.876 1.00 92.69 118 LEU A C 1
ATOM 983 O O . LEU A 1 118 ? 20.454 -0.564 -18.654 1.00 92.69 118 LEU A O 1
ATOM 987 N N . THR A 1 119 ? 20.223 -1.800 -20.506 1.00 94.31 119 THR A N 1
ATOM 988 C CA . THR A 1 119 ? 19.611 -2.936 -19.800 1.00 94.31 119 THR A CA 1
ATOM 989 C C . THR A 1 119 ? 20.574 -3.582 -18.809 1.00 94.31 119 THR A C 1
ATOM 991 O O . THR A 1 119 ? 20.144 -3.960 -17.721 1.00 94.31 119 THR A O 1
ATOM 994 N N . LYS A 1 120 ? 21.879 -3.645 -19.093 1.00 95.25 120 LYS A N 1
ATOM 995 C CA . LYS A 1 120 ? 22.899 -4.113 -18.141 1.00 95.25 120 LYS A CA 1
ATOM 996 C C . LYS A 1 120 ? 22.972 -3.217 -16.904 1.00 95.25 120 LYS A C 1
ATOM 998 O O . LYS A 1 120 ? 22.980 -3.720 -15.777 1.00 95.25 120 LYS A O 1
ATOM 1003 N N . ARG A 1 121 ? 22.996 -1.894 -17.088 1.00 94.31 121 ARG A N 1
ATOM 1004 C CA . ARG A 1 121 ? 23.036 -0.909 -15.998 1.00 94.31 121 ARG A CA 1
ATOM 1005 C C . ARG A 1 121 ? 21.744 -0.914 -15.188 1.00 94.31 121 ARG A C 1
ATOM 1007 O O . ARG A 1 121 ? 21.801 -0.955 -13.960 1.00 94.31 121 ARG A O 1
ATOM 1014 N N . LEU A 1 122 ? 20.590 -0.919 -15.854 1.00 93.12 122 LEU A N 1
ATOM 1015 C CA . LEU A 1 122 ? 19.283 -1.021 -15.204 1.00 93.12 122 LEU A CA 1
ATOM 1016 C C . LEU A 1 122 ? 19.155 -2.328 -14.422 1.00 93.12 122 LEU A C 1
ATOM 1018 O O . LEU A 1 122 ? 18.752 -2.299 -13.263 1.00 93.12 122 LEU A O 1
ATOM 1022 N N . ALA A 1 123 ? 19.566 -3.457 -15.001 1.00 93.94 123 ALA A N 1
ATOM 1023 C CA . ALA A 1 123 ? 19.547 -4.747 -14.323 1.00 93.94 123 ALA A CA 1
ATOM 1024 C C . ALA A 1 123 ? 20.411 -4.742 -13.058 1.00 93.94 123 ALA A C 1
ATOM 1026 O O . ALA A 1 123 ? 19.969 -5.223 -12.017 1.00 93.94 123 ALA A O 1
ATOM 1027 N N . LYS A 1 124 ? 21.602 -4.132 -13.110 1.00 91.50 124 LYS A N 1
ATOM 1028 C CA . LYS A 1 124 ? 22.463 -3.965 -11.933 1.00 91.50 124 LYS A CA 1
ATOM 1029 C C . LYS A 1 124 ? 21.812 -3.078 -10.865 1.00 91.50 124 LYS A C 1
ATOM 1031 O O . LYS A 1 124 ? 21.789 -3.457 -9.700 1.00 91.50 124 LYS A O 1
ATOM 1036 N N . ASN A 1 125 ? 21.270 -1.925 -11.257 1.00 88.56 125 ASN A N 1
ATOM 1037 C CA . ASN A 1 125 ? 20.701 -0.938 -10.331 1.00 88.56 125 ASN A CA 1
ATOM 1038 C C . ASN A 1 125 ? 19.383 -1.395 -9.689 1.00 88.56 125 ASN A C 1
ATOM 1040 O O . ASN A 1 125 ? 19.081 -1.006 -8.564 1.00 88.56 125 ASN A O 1
ATOM 1044 N N . LEU A 1 126 ? 18.598 -2.198 -10.410 1.00 88.62 126 LEU A N 1
ATOM 1045 C CA . LEU A 1 126 ? 17.293 -2.703 -9.979 1.00 88.62 126 LEU A CA 1
ATOM 1046 C C . LEU A 1 126 ? 17.358 -4.156 -9.472 1.00 88.62 126 LEU A C 1
ATOM 1048 O O . LEU A 1 126 ? 16.326 -4.727 -9.136 1.00 88.62 126 LEU A O 1
ATOM 1052 N N . HIS A 1 127 ? 18.552 -4.760 -9.420 1.00 89.12 127 HIS A N 1
ATOM 1053 C CA . HIS A 1 127 ? 18.765 -6.171 -9.073 1.00 89.12 127 HIS A CA 1
ATOM 1054 C C . HIS A 1 127 ? 17.916 -7.151 -9.911 1.00 89.12 127 HIS A C 1
ATOM 1056 O O . HIS A 1 127 ? 17.404 -8.150 -9.405 1.00 89.12 127 HIS A O 1
ATOM 1062 N N . LEU A 1 128 ? 17.764 -6.867 -11.207 1.00 90.88 128 LEU A N 1
ATOM 1063 C CA . LEU A 1 128 ? 17.015 -7.694 -12.156 1.00 90.88 128 LEU A CA 1
ATOM 1064 C C . LEU A 1 128 ? 17.944 -8.628 -12.939 1.00 90.88 128 LEU A C 1
ATOM 1066 O O . LEU A 1 128 ? 19.153 -8.418 -13.043 1.00 90.88 128 LEU A O 1
ATOM 1070 N N . ASN A 1 129 ? 17.363 -9.652 -13.561 1.00 95.00 129 ASN A N 1
ATOM 1071 C CA . ASN A 1 129 ? 18.091 -10.500 -14.497 1.00 95.00 129 ASN A CA 1
ATOM 1072 C C . ASN A 1 129 ? 18.275 -9.770 -15.839 1.00 95.00 129 ASN A C 1
ATOM 1074 O O . ASN A 1 129 ? 17.303 -9.533 -16.555 1.00 95.00 129 ASN A O 1
ATOM 1078 N N . HIS A 1 130 ? 19.525 -9.463 -16.194 1.00 94.12 130 HIS A N 1
ATOM 1079 C CA . HIS A 1 130 ? 19.870 -8.755 -17.430 1.00 94.12 130 HIS A CA 1
ATOM 1080 C C . HIS A 1 130 ? 19.345 -9.446 -18.697 1.00 94.12 130 HIS A C 1
ATOM 1082 O O . HIS A 1 130 ? 18.759 -8.779 -19.543 1.00 94.12 130 HIS A O 1
ATOM 1088 N N . LYS A 1 131 ? 19.493 -10.774 -18.821 1.00 95.50 131 LYS A N 1
ATOM 1089 C CA . LYS A 1 131 ? 19.052 -11.507 -20.022 1.00 95.50 131 LYS A CA 1
ATOM 1090 C C . LYS A 1 131 ? 17.544 -11.387 -20.216 1.00 95.50 131 LYS A C 1
ATOM 1092 O O . LYS A 1 131 ? 17.090 -11.097 -21.318 1.00 95.50 131 LYS A O 1
ATOM 1097 N N . LYS A 1 132 ? 16.785 -11.558 -19.130 1.00 96.31 132 LYS A N 1
ATOM 1098 C CA . LYS A 1 132 ? 15.325 -11.426 -19.157 1.00 96.31 132 LYS A CA 1
ATOM 1099 C C . LYS A 1 132 ? 14.902 -9.990 -19.474 1.00 96.31 132 LYS A C 1
ATOM 1101 O O . LYS A 1 132 ? 14.008 -9.792 -20.282 1.00 96.31 132 LYS A O 1
ATOM 1106 N N . LEU A 1 133 ? 15.567 -8.997 -18.882 1.00 94.44 133 LEU A N 1
ATOM 1107 C CA . LEU A 1 133 ? 15.267 -7.587 -19.136 1.00 94.44 133 LEU A CA 1
ATOM 1108 C C . LEU A 1 133 ? 15.523 -7.198 -20.598 1.00 94.44 133 LEU A C 1
ATOM 1110 O O . LEU A 1 133 ? 14.679 -6.552 -21.207 1.00 94.44 133 LEU A O 1
ATOM 1114 N N . LEU A 1 134 ? 16.650 -7.627 -21.169 1.00 94.62 134 LEU A N 1
ATOM 1115 C CA . LEU A 1 134 ? 16.978 -7.380 -22.573 1.00 94.62 134 LEU A CA 1
ATOM 1116 C C . LEU A 1 134 ? 15.998 -8.083 -23.523 1.00 94.62 134 LEU A C 1
ATOM 1118 O O . LEU A 1 134 ? 15.617 -7.516 -24.544 1.00 94.62 134 LEU A O 1
ATOM 1122 N N . GLN A 1 135 ? 15.570 -9.301 -23.185 1.00 95.38 135 GLN A N 1
ATOM 1123 C CA . GLN A 1 135 ? 14.564 -10.026 -23.956 1.00 95.38 135 GLN A CA 1
ATOM 1124 C C . GLN A 1 135 ? 13.217 -9.293 -23.958 1.00 95.38 135 GLN A C 1
ATOM 1126 O O . GLN A 1 135 ? 12.635 -9.104 -25.022 1.00 95.38 135 GLN A O 1
ATOM 1131 N N . GLU A 1 136 ? 12.737 -8.852 -22.791 1.00 94.19 136 GLU A N 1
ATOM 1132 C CA . GLU A 1 136 ? 11.488 -8.086 -22.699 1.00 94.19 136 GLU A CA 1
ATOM 1133 C C . GLU A 1 136 ? 11.595 -6.729 -23.392 1.00 94.19 136 GLU A C 1
ATOM 1135 O O . GLU A 1 136 ? 10.655 -6.328 -24.070 1.00 94.19 136 GLU A O 1
ATOM 1140 N N . TYR A 1 137 ? 12.743 -6.055 -23.284 1.00 92.69 137 TYR A N 1
ATOM 1141 C CA . TYR A 1 137 ? 13.005 -4.816 -24.012 1.00 92.69 137 TYR A CA 1
ATOM 1142 C C . TYR A 1 137 ? 12.827 -5.034 -25.517 1.00 92.69 137 TYR A C 1
ATOM 1144 O O . TYR A 1 137 ? 11.950 -4.429 -26.116 1.00 92.69 137 TYR A O 1
ATOM 1152 N N . ARG A 1 138 ? 13.557 -5.993 -26.103 1.00 92.75 138 ARG A N 1
ATOM 1153 C CA . ARG A 1 138 ? 13.481 -6.303 -27.542 1.00 92.75 138 ARG A CA 1
ATOM 1154 C C . ARG A 1 138 ? 12.098 -6.756 -28.005 1.00 92.75 138 ARG A C 1
ATOM 1156 O O . ARG A 1 138 ? 11.777 -6.615 -29.176 1.00 92.75 138 ARG A O 1
ATOM 1163 N N . ARG A 1 139 ? 11.307 -7.355 -27.111 1.00 94.50 139 ARG A N 1
ATOM 1164 C CA . ARG A 1 139 ? 9.936 -7.785 -27.408 1.00 94.50 139 ARG A CA 1
ATOM 1165 C C . ARG A 1 139 ? 8.961 -6.608 -27.448 1.00 94.50 139 ARG A C 1
ATOM 1167 O O . ARG A 1 139 ? 7.978 -6.668 -28.179 1.00 94.50 139 ARG A O 1
ATOM 1174 N N . LEU A 1 140 ? 9.183 -5.600 -26.608 1.00 92.88 140 LEU A N 1
ATOM 1175 C CA . LEU A 1 140 ? 8.279 -4.465 -26.436 1.00 92.88 140 LEU A CA 1
ATOM 1176 C C . LEU A 1 140 ? 8.651 -3.272 -27.315 1.00 92.88 140 LEU A C 1
ATOM 1178 O O . LEU A 1 140 ? 7.768 -2.474 -27.622 1.00 92.88 140 LEU A O 1
ATOM 1182 N N . THR A 1 141 ? 9.921 -3.138 -27.700 1.00 90.25 141 THR A N 1
ATOM 1183 C CA . THR A 1 141 ? 10.369 -2.019 -28.521 1.00 90.25 141 THR A CA 1
ATOM 1184 C C . THR A 1 141 ? 10.150 -2.273 -30.004 1.00 90.25 141 THR A C 1
ATOM 1186 O O . THR A 1 141 ? 10.351 -3.375 -30.515 1.00 90.25 141 THR A O 1
ATOM 1189 N N . LYS A 1 142 ? 9.749 -1.221 -30.718 1.00 89.56 142 LYS A N 1
ATOM 1190 C CA . LYS A 1 142 ? 9.637 -1.246 -32.180 1.00 89.56 142 LYS A CA 1
ATOM 1191 C C . LYS A 1 142 ? 11.012 -1.151 -32.833 1.00 89.56 142 LYS 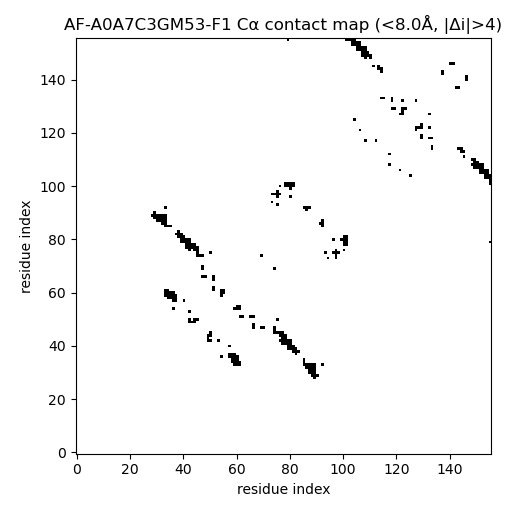A C 1
ATOM 1193 O O . LYS A 1 142 ? 11.253 -1.764 -33.871 1.00 89.56 142 LYS A O 1
ATOM 1198 N N . TYR A 1 143 ? 11.904 -0.381 -32.218 1.00 86.12 143 TYR A N 1
ATOM 1199 C CA . TYR A 1 143 ? 13.278 -0.198 -32.660 1.00 86.12 143 TYR A CA 1
ATOM 1200 C C . TYR A 1 143 ? 14.231 -0.860 -31.664 1.00 86.12 143 TYR A C 1
ATOM 1202 O O . TYR A 1 143 ? 13.991 -0.869 -30.457 1.00 86.12 143 TYR A O 1
ATOM 1210 N N . LEU A 1 144 ? 15.325 -1.436 -32.167 1.00 82.50 144 LEU A N 1
ATOM 1211 C CA . LEU A 1 144 ? 16.347 -2.046 -31.308 1.00 82.50 144 LEU A CA 1
ATOM 1212 C C . LEU A 1 144 ? 17.053 -1.006 -30.427 1.00 82.50 144 LEU A C 1
ATOM 1214 O O . LEU A 1 144 ? 17.564 -1.361 -29.371 1.00 82.50 144 LEU A O 1
ATOM 1218 N N . GLU A 1 145 ? 17.059 0.256 -30.859 1.00 85.88 145 GLU A N 1
ATOM 1219 C CA . GLU A 1 145 ? 17.696 1.385 -30.190 1.00 85.88 145 GLU A CA 1
ATOM 1220 C C . GLU A 1 145 ? 16.800 2.628 -30.266 1.00 85.88 145 GLU A C 1
ATOM 1222 O O . GLU A 1 145 ? 15.997 2.768 -31.188 1.00 85.88 145 GLU A O 1
ATOM 1227 N N . GLY A 1 146 ? 16.951 3.547 -29.308 1.00 82.75 146 GLY A N 1
ATOM 1228 C CA . GLY A 1 146 ? 16.318 4.873 -29.358 1.00 82.75 146 GLY A CA 1
ATOM 1229 C C . GLY A 1 146 ? 14.808 4.923 -29.091 1.00 82.75 146 GLY A C 1
ATOM 1230 O O . GLY A 1 146 ? 14.221 5.994 -29.192 1.00 82.75 146 GLY A O 1
ATOM 1231 N N . ASP A 1 147 ? 14.180 3.807 -28.711 1.00 86.62 147 ASP A N 1
ATOM 1232 C CA . ASP A 1 147 ? 12.724 3.740 -28.486 1.00 86.62 147 ASP A CA 1
ATOM 1233 C C . ASP A 1 147 ? 12.280 4.358 -27.143 1.00 86.62 147 ASP A C 1
ATOM 1235 O O . ASP A 1 147 ? 11.095 4.569 -26.892 1.00 86.62 147 ASP A O 1
ATOM 1239 N N . ILE A 1 148 ? 13.235 4.662 -26.255 1.00 88.50 148 ILE A N 1
ATOM 1240 C CA . ILE A 1 148 ? 12.982 5.338 -24.980 1.00 88.50 148 ILE A CA 1
ATOM 1241 C C . ILE A 1 148 ? 13.757 6.653 -24.948 1.00 88.50 148 ILE A C 1
ATOM 1243 O O . ILE A 1 148 ? 14.976 6.672 -25.118 1.00 88.50 148 ILE A O 1
ATOM 1247 N N . PHE A 1 149 ? 13.049 7.751 -24.686 1.00 90.62 149 PHE A N 1
ATOM 1248 C CA . PHE A 1 149 ? 13.657 9.073 -24.583 1.00 90.62 149 PHE A CA 1
ATOM 1249 C C . PHE A 1 149 ? 14.649 9.177 -23.415 1.00 90.62 149 PHE A C 1
ATOM 1251 O O . PHE A 1 149 ? 14.490 8.573 -22.352 1.00 90.62 149 PHE A O 1
ATOM 1258 N N . ALA A 1 150 ? 15.684 9.993 -23.603 1.00 92.88 150 ALA A N 1
ATOM 1259 C CA . ALA A 1 150 ? 16.610 10.327 -22.533 1.00 92.88 150 ALA A CA 1
ATOM 1260 C C . ALA A 1 150 ? 15.904 11.173 -21.464 1.00 92.88 150 ALA A C 1
ATOM 1262 O O . ALA A 1 150 ? 15.155 12.099 -21.777 1.00 92.88 150 ALA A O 1
ATOM 1263 N N . GLY A 1 151 ? 16.154 10.876 -20.189 1.00 92.62 151 GLY A N 1
ATOM 1264 C CA . GLY A 1 151 ? 15.470 11.565 -19.100 1.00 92.62 151 GLY A CA 1
ATOM 1265 C C . GLY A 1 151 ? 15.505 10.826 -17.770 1.00 92.62 151 GLY A C 1
ATOM 1266 O O . GLY A 1 151 ? 16.240 9.854 -17.583 1.00 92.62 151 GLY A O 1
ATOM 1267 N N . TYR A 1 152 ? 14.706 11.314 -16.822 1.00 92.12 152 TYR A N 1
ATOM 1268 C CA . TYR A 1 152 ? 14.532 10.691 -15.515 1.00 92.12 152 TYR A CA 1
ATOM 1269 C C . TYR A 1 152 ? 13.207 9.947 -15.443 1.00 92.12 152 TYR A C 1
ATOM 1271 O O . TYR A 1 152 ? 12.147 10.518 -15.676 1.00 92.12 152 TYR A O 1
ATOM 1279 N N . TYR A 1 153 ? 13.286 8.694 -15.019 1.00 89.50 153 TYR A N 1
ATOM 1280 C CA . TYR A 1 153 ? 12.148 7.809 -14.844 1.00 89.50 153 TYR A CA 1
ATOM 1281 C C . TYR A 1 153 ? 12.067 7.354 -13.390 1.00 89.50 153 TYR A C 1
ATOM 1283 O O . TYR A 1 153 ? 13.077 7.252 -12.686 1.00 89.50 153 TYR A O 1
ATOM 1291 N N . GLN A 1 154 ? 10.847 7.100 -12.927 1.00 85.44 154 GLN A N 1
ATOM 1292 C CA . GLN A 1 154 ? 10.576 6.561 -11.600 1.00 85.44 154 GLN A CA 1
ATOM 1293 C C . GLN A 1 154 ? 9.997 5.161 -11.755 1.00 85.44 154 GLN A C 1
ATOM 1295 O O . GLN A 1 154 ? 8.919 4.998 -12.319 1.00 85.44 154 GLN A O 1
ATOM 1300 N N . VAL A 1 155 ? 10.720 4.164 -11.253 1.00 81.94 155 VAL A N 1
ATOM 1301 C CA . VAL A 1 155 ? 10.320 2.753 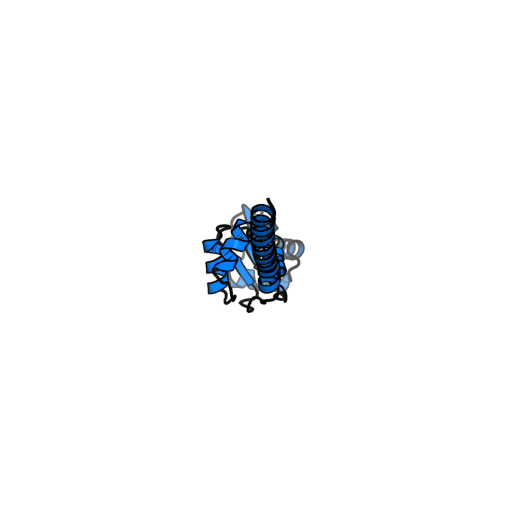-11.300 1.00 81.94 155 VAL A CA 1
ATOM 1302 C C . VAL A 1 155 ? 10.135 2.286 -9.862 1.00 81.94 155 VAL A C 1
ATOM 1304 O O . VAL A 1 155 ? 10.963 2.613 -9.015 1.00 81.94 155 VAL A O 1
ATOM 1307 N N . SER A 1 156 ? 9.025 1.615 -9.553 1.00 68.44 156 SER A N 1
ATOM 1308 C CA . SER A 1 156 ? 8.750 1.049 -8.217 1.00 68.44 156 SER A CA 1
ATOM 1309 C C . SER A 1 156 ? 8.744 -0.462 -8.304 1.00 68.44 156 SER A C 1
ATOM 1311 O O . SER A 1 156 ? 8.240 -0.942 -9.344 1.00 68.44 156 SER A O 1
#

Radius of gyration: 25.74 Å; Cα contacts (8 Å, |Δi|>4): 173; chains: 1; bounding box: 52×27×86 Å

Nearest PDB structures (foldseek):
  3g2b-assembly1_A-2  TM=8.259E-01  e=4.524E+00  Xanthomonas campestris pv. campestris
  7ecv-assembly1_L  TM=4.456E-01 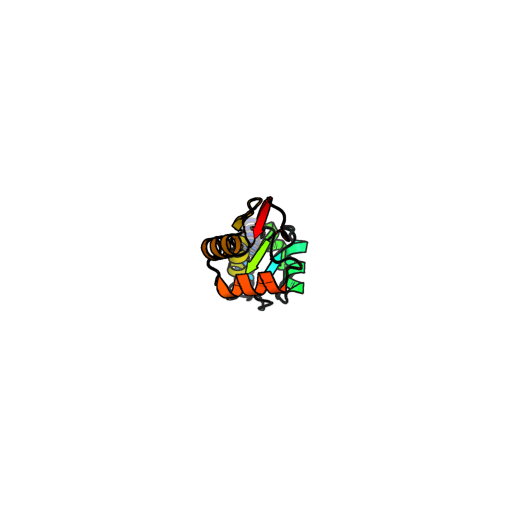 e=3.982E+00  Pseudomonas aeruginosa
  2xlk-assembly2_A  TM=2.302E-01  e=7.130E-01  Pseudomonas aeruginosa UCBPP-PA14

Foldseek 3Di:
DVVVVVVVVVVVVVVVVVVVVVVCVLVVLFQQFKDDFDQKDWQAAQDLVSQQVRCVVRPIRDDVVVSVVCVVDPTAGGAMGGHPDGDSTPVVNRVCRNPDHPPWDKDFDDPPDFLLRRLVVCCVVVVHDSVVSSVVCVVPAPDNGDRDDTDIDIDD

Solvent-accessible surface area (backbone atoms only — not comparable to full-atom values): 8916 Å² total; per-residue (Å²): 113,71,69,60,55,51,51,53,52,53,52,52,53,51,52,52,49,53,51,52,53,62,63,45,49,64,56,56,54,30,64,49,53,48,45,74,43,62,46,64,52,72,39,91,43,50,47,65,66,56,45,52,50,50,39,43,78,41,49,27,58,75,56,75,68,53,49,58,50,43,69,81,47,72,55,40,67,55,42,48,36,68,56,91,67,74,42,68,34,33,60,57,39,49,51,46,52,44,69,51,59,50,73,65,43,79,44,78,43,62,78,92,60,49,54,67,61,49,32,47,51,49,15,64,77,68,75,48,61,39,71,61,50,44,50,52,45,63,71,72,39,92,43,86,57,82,73,65,78,58,43,81,45,81,47,105

M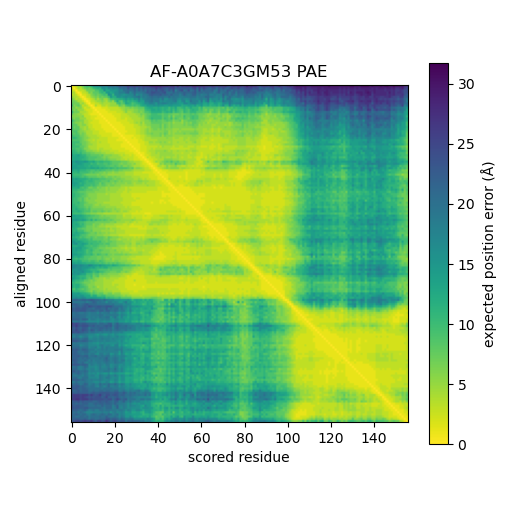ean predicted aligned error: 9.2 Å

Secondary structure (DSSP, 8-state):
-HHHHHHHHHHHHHHHHHHHHHHHHHHHHHHSPPPP--SEEEE--S-HHHHHHHHHHTT----HHHHHHHHHSPPPPSEEEE-SS--SSHHHHHHHHHH-----EEEEEPTT--HHHHHHHHHHHHT--HHHHHHHHHHH-SSSSS-S-SEEEEE-

pLDDT: mean 88.23, std 7.51, range [54.81, 96.31]